Protein AF-A0A948EFW7-F1 (afdb_monomer_lite)

Sequence (122 aa):
MKIKQTFKNIYYSLISAGLLLPSLASAEVVAGGGIKNPIGVDSIQELIDAILQIVIAIGTPVAVLFLIYAGFKFVTAQGNPAKVGEAREYFMWTLVGIVILLGASLLSSVVSGTIDQLGSGI

Structure (mmCIF, N/CA/C/O backbone):
data_AF-A0A948EFW7-F1
#
_entry.id   AF-A0A948EFW7-F1
#
loop_
_atom_site.group_PDB
_atom_site.id
_atom_site.type_symbol
_atom_site.label_atom_id
_atom_site.label_alt_id
_atom_site.label_comp_id
_atom_site.label_asym_id
_atom_site.label_entity_id
_atom_site.label_seq_id
_atom_site.pdbx_PDB_ins_code
_atom_site.Cartn_x
_atom_site.Cartn_y
_atom_site.Cartn_z
_atom_site.occupancy
_atom_site.B_iso_or_equiv
_atom_site.auth_seq_id
_atom_site.auth_comp_id
_atom_site.auth_asym_id
_atom_site.auth_atom_id
_atom_site.pdbx_PDB_model_num
ATOM 1 N N . MET A 1 1 ? -32.938 -19.938 -3.303 1.00 52.94 1 MET A N 1
ATOM 2 C CA . MET A 1 1 ? -31.681 -20.729 -3.287 1.00 52.94 1 MET A CA 1
ATOM 3 C C . MET A 1 1 ? -30.788 -20.542 -4.535 1.00 52.94 1 MET A C 1
ATOM 5 O O . MET A 1 1 ? -29.790 -21.236 -4.644 1.00 52.94 1 MET A O 1
ATOM 9 N N . LYS A 1 2 ? -31.063 -19.599 -5.461 1.00 46.03 2 LYS A N 1
ATOM 10 C CA . LYS A 1 2 ? -30.266 -19.433 -6.703 1.00 46.03 2 LYS A CA 1
ATOM 11 C C . LYS A 1 2 ? -29.085 -18.449 -6.615 1.00 46.03 2 LYS A C 1
ATOM 13 O O . LYS A 1 2 ? -28.169 -18.549 -7.419 1.00 46.03 2 LYS A O 1
ATOM 18 N N . ILE A 1 3 ? -29.056 -17.579 -5.599 1.00 58.88 3 ILE A N 1
ATOM 19 C CA . ILE A 1 3 ? -27.996 -16.567 -5.413 1.00 58.88 3 ILE A CA 1
ATOM 20 C C . ILE A 1 3 ? -26.614 -17.191 -5.149 1.00 58.88 3 ILE A C 1
ATOM 22 O O . ILE A 1 3 ? -25.611 -16.698 -5.643 1.00 58.88 3 ILE A O 1
ATOM 26 N N . LYS A 1 4 ? -26.523 -18.309 -4.415 1.00 49.16 4 LYS A N 1
ATOM 27 C CA . LYS A 1 4 ? -25.216 -18.935 -4.132 1.00 49.16 4 LYS A CA 1
ATOM 28 C C . LYS A 1 4 ? -24.598 -19.601 -5.372 1.00 49.16 4 LYS A C 1
ATOM 30 O O . LYS A 1 4 ? -23.380 -19.705 -5.466 1.00 49.16 4 LYS A O 1
ATOM 35 N N . GLN A 1 5 ? -25.427 -20.008 -6.335 1.00 56.25 5 GLN A N 1
ATOM 36 C CA . GLN A 1 5 ? -24.980 -20.668 -7.563 1.00 56.25 5 GLN A CA 1
ATOM 37 C C . GLN A 1 5 ? -24.358 -19.670 -8.548 1.00 56.25 5 GLN A C 1
ATOM 39 O O . GLN A 1 5 ? -23.345 -19.967 -9.175 1.00 56.25 5 GLN A O 1
ATOM 44 N N . THR A 1 6 ? -24.928 -18.467 -8.649 1.00 53.88 6 THR A N 1
ATOM 45 C CA . THR A 1 6 ? -24.418 -17.409 -9.531 1.00 53.88 6 THR A CA 1
ATOM 46 C C . THR A 1 6 ? -23.044 -16.914 -9.085 1.00 53.88 6 THR A C 1
ATOM 48 O O . THR A 1 6 ? -22.164 -16.760 -9.924 1.00 53.88 6 THR A O 1
ATOM 51 N N . PHE A 1 7 ? -22.801 -16.778 -7.776 1.00 57.81 7 PHE A N 1
ATOM 52 C CA . PHE A 1 7 ? -21.473 -16.427 -7.251 1.00 57.81 7 PHE A CA 1
ATOM 53 C C . PHE A 1 7 ? -20.413 -17.501 -7.527 1.00 57.81 7 PHE A C 1
ATOM 55 O O . PHE A 1 7 ? -19.286 -17.177 -7.892 1.00 57.81 7 PHE A O 1
ATOM 62 N N . LYS A 1 8 ? -20.780 -18.782 -7.410 1.00 53.41 8 LYS A N 1
ATOM 63 C CA . LYS A 1 8 ? -19.883 -19.904 -7.714 1.00 53.41 8 LYS A CA 1
ATOM 64 C C . LYS A 1 8 ? -19.480 -19.920 -9.197 1.00 53.41 8 LYS A C 1
ATOM 66 O O . LYS A 1 8 ? -18.308 -20.107 -9.501 1.00 53.41 8 LYS A O 1
ATOM 71 N N . ASN A 1 9 ? -20.414 -19.647 -10.110 1.00 54.88 9 ASN A N 1
ATOM 72 C CA . ASN A 1 9 ? -20.126 -19.576 -11.549 1.00 54.88 9 ASN A CA 1
ATOM 73 C C . ASN A 1 9 ? -19.279 -18.350 -11.933 1.00 54.88 9 ASN A C 1
ATOM 75 O O . ASN A 1 9 ? -18.423 -18.460 -12.805 1.00 54.88 9 ASN A O 1
ATOM 79 N N . ILE A 1 10 ? -19.465 -17.212 -11.255 1.00 64.88 10 ILE A N 1
ATOM 80 C CA . ILE A 1 10 ? -18.623 -16.015 -11.427 1.00 64.88 10 ILE A CA 1
ATOM 81 C C . ILE A 1 10 ? -17.185 -16.292 -10.972 1.00 64.88 10 ILE A C 1
ATOM 83 O O . ILE A 1 10 ? -16.237 -15.938 -11.669 1.00 64.88 10 ILE A O 1
ATOM 87 N N . TYR A 1 11 ? -17.016 -16.990 -9.847 1.00 58.19 11 TYR A N 1
ATOM 88 C CA . TYR A 1 11 ? -15.699 -17.382 -9.348 1.00 58.19 11 TYR A CA 1
ATOM 89 C C . TYR A 1 11 ? -14.968 -18.334 -10.312 1.00 58.19 11 TYR A C 1
ATOM 91 O O . TYR A 1 11 ? -13.802 -18.108 -10.625 1.00 58.19 11 TYR A O 1
ATOM 99 N N . TYR A 1 12 ? -15.652 -19.345 -10.865 1.00 61.34 12 TYR A N 1
ATOM 100 C CA . TYR A 1 12 ? -15.039 -20.233 -11.863 1.00 61.34 12 TYR A CA 1
ATOM 101 C C . TYR A 1 12 ? -14.751 -19.544 -13.203 1.00 61.34 12 TYR A C 1
ATOM 103 O O . TYR A 1 12 ? -13.745 -19.870 -13.823 1.00 61.34 12 TYR A O 1
ATOM 111 N N . SER A 1 13 ? -15.564 -18.562 -13.616 1.00 59.69 13 SER A N 1
ATOM 112 C CA . SER A 1 13 ? -15.298 -17.742 -14.809 1.00 59.69 13 SER A CA 1
ATOM 113 C C . SER A 1 13 ? -14.053 -16.864 -14.652 1.00 59.69 13 SER A C 1
ATOM 115 O O . SER A 1 13 ? -13.314 -16.676 -15.616 1.00 59.69 13 SER A O 1
ATOM 117 N N . LEU A 1 14 ? -13.811 -16.325 -13.453 1.00 59.31 14 LEU A N 1
ATOM 118 C CA . LEU A 1 14 ? -12.605 -15.550 -13.147 1.00 59.31 14 LEU A CA 1
ATOM 119 C C . LEU A 1 14 ? -11.353 -16.441 -13.130 1.00 59.31 14 LEU A C 1
ATOM 121 O O . LEU A 1 14 ? -10.312 -16.047 -13.650 1.00 59.31 14 LEU A O 1
ATOM 125 N N . ILE A 1 15 ? -11.468 -17.667 -12.610 1.00 63.50 15 ILE A N 1
ATOM 126 C CA . ILE A 1 15 ? -10.371 -18.648 -12.615 1.00 63.50 15 ILE A CA 1
ATOM 127 C C . ILE A 1 15 ? -10.052 -19.133 -14.036 1.00 63.50 15 ILE A C 1
ATOM 129 O O . ILE A 1 15 ? -8.881 -19.209 -14.399 1.00 63.50 15 ILE A O 1
ATOM 133 N N . SER A 1 16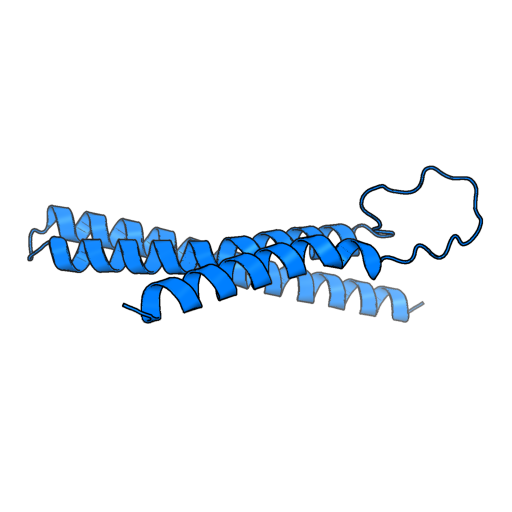 ? -11.059 -19.431 -14.866 1.00 56.25 16 SER A N 1
ATOM 134 C CA . SER A 1 16 ? -10.828 -19.872 -16.249 1.00 56.25 16 SER A CA 1
ATOM 135 C C . SER A 1 16 ? -10.281 -18.757 -17.139 1.00 56.25 16 SER A C 1
ATOM 137 O O . SER A 1 16 ? -9.452 -19.030 -18.001 1.00 56.25 16 SER A O 1
ATOM 139 N N . ALA A 1 17 ? -10.693 -17.503 -16.914 1.00 58.56 17 ALA A N 1
ATOM 140 C CA . ALA A 1 17 ? -10.096 -16.348 -17.581 1.00 58.56 17 ALA A CA 1
ATOM 141 C C . ALA A 1 17 ? -8.610 -16.201 -17.212 1.00 58.56 17 ALA A C 1
ATOM 143 O O . ALA A 1 17 ? -7.787 -15.999 -18.099 1.00 58.56 17 ALA A O 1
ATOM 144 N N . GLY A 1 18 ? -8.253 -16.413 -15.938 1.00 60.44 18 GLY A N 1
ATOM 145 C CA . GLY A 1 18 ? -6.858 -16.432 -15.482 1.00 60.44 18 GLY A CA 1
ATOM 146 C C . GLY A 1 18 ? -6.005 -17.539 -16.119 1.00 60.44 18 GLY A C 1
ATOM 147 O O . GLY A 1 18 ? -4.820 -17.335 -16.362 1.00 60.44 18 GLY A O 1
ATOM 148 N N . LEU A 1 19 ? -6.609 -18.685 -16.450 1.00 58.50 19 LEU A N 1
ATOM 149 C CA . LEU A 1 19 ? -5.938 -19.829 -17.087 1.00 58.50 19 LEU A CA 1
ATOM 150 C C . LEU A 1 19 ? -5.860 -19.732 -18.623 1.00 58.50 19 LEU A C 1
ATOM 152 O O . LEU A 1 19 ? -5.091 -20.472 -19.231 1.00 58.50 19 LEU A O 1
ATOM 156 N N . LEU A 1 20 ? -6.624 -18.826 -19.247 1.00 49.72 20 LEU A N 1
ATOM 157 C CA . LEU A 1 20 ? -6.628 -18.580 -20.698 1.00 49.72 20 LEU A CA 1
ATOM 158 C C . LEU A 1 20 ? -5.701 -17.432 -21.138 1.00 49.72 20 LEU A C 1
ATOM 160 O O . LEU A 1 20 ? -5.345 -17.369 -22.316 1.00 49.72 20 LEU A O 1
ATOM 164 N N . LEU A 1 21 ? -5.238 -16.586 -20.208 1.00 55.38 21 LEU A N 1
ATOM 165 C CA . LEU A 1 21 ? -4.222 -15.548 -20.452 1.00 55.38 21 LEU A CA 1
ATOM 166 C C . LEU A 1 21 ? -2.936 -16.045 -21.154 1.00 55.38 21 LEU A C 1
ATOM 168 O O . LEU A 1 21 ? -2.417 -15.297 -21.983 1.00 55.38 21 LEU A O 1
ATOM 172 N N . PRO A 1 22 ? -2.438 -17.285 -20.942 1.00 57.22 22 PRO A N 1
ATOM 173 C CA . PRO A 1 22 ? -1.243 -17.761 -21.639 1.00 57.22 22 PRO A CA 1
ATOM 174 C C . PRO A 1 22 ? -1.433 -17.926 -23.154 1.00 57.22 22 PRO A C 1
ATOM 176 O O . PRO A 1 22 ? -0.448 -17.962 -23.879 1.00 57.22 2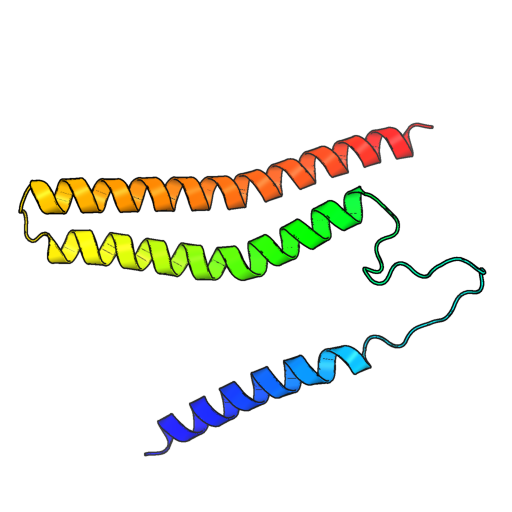2 PRO A O 1
ATOM 179 N N . SER A 1 23 ? -2.672 -18.029 -23.654 1.00 51.28 23 SER A N 1
ATOM 180 C CA . SER A 1 23 ? -2.930 -18.249 -25.089 1.00 51.28 23 SER A CA 1
ATOM 181 C C . SER A 1 23 ? -2.836 -16.980 -25.947 1.00 51.28 23 SER A C 1
ATOM 183 O O . SER A 1 23 ? -2.670 -17.075 -27.160 1.00 51.28 23 SER A O 1
ATOM 185 N N . LEU A 1 24 ? -2.874 -15.795 -25.324 1.00 47.84 24 LEU A N 1
ATOM 186 C CA . LEU A 1 24 ? -2.594 -14.510 -25.982 1.00 47.84 24 LEU A CA 1
ATOM 187 C C . LEU A 1 24 ? -1.095 -14.180 -26.010 1.00 47.84 24 LEU A C 1
ATOM 189 O O . LEU A 1 24 ? -0.675 -13.324 -26.784 1.00 47.84 24 LEU A O 1
ATOM 193 N N . ALA A 1 25 ? -0.274 -14.906 -25.247 1.00 48.91 25 ALA A N 1
ATOM 194 C CA . ALA A 1 25 ? 1.178 -14.897 -25.377 1.00 48.91 25 ALA A CA 1
ATOM 195 C C . ALA A 1 25 ? 1.606 -15.809 -26.542 1.00 48.91 25 ALA A C 1
ATOM 197 O O . ALA A 1 25 ? 2.339 -16.782 -26.367 1.00 48.91 25 ALA A O 1
ATOM 198 N N . SER A 1 26 ? 1.117 -15.516 -27.751 1.00 44.75 26 SER A N 1
ATOM 199 C CA . SER A 1 26 ? 1.742 -16.040 -28.966 1.00 44.75 26 SER A CA 1
ATOM 200 C C . SER A 1 26 ? 3.159 -15.473 -29.015 1.00 44.75 26 SER A C 1
ATOM 202 O O . SER A 1 26 ? 3.354 -14.278 -29.212 1.00 44.75 26 SER A O 1
ATOM 204 N N . ALA A 1 27 ? 4.140 -16.329 -28.742 1.00 46.97 27 ALA A N 1
ATOM 205 C CA . ALA A 1 27 ? 5.550 -16.000 -28.816 1.00 46.97 27 ALA A CA 1
ATOM 206 C C . ALA A 1 27 ? 5.948 -15.811 -30.285 1.00 46.97 27 ALA A C 1
ATOM 208 O O . ALA A 1 27 ? 6.110 -16.789 -31.015 1.00 46.97 27 ALA A O 1
ATOM 209 N N . GLU A 1 28 ? 6.126 -14.565 -30.716 1.00 47.22 28 GLU A N 1
ATOM 210 C CA . GLU A 1 28 ? 6.884 -14.282 -31.929 1.00 47.22 28 GLU A CA 1
ATOM 211 C C . GLU A 1 28 ? 8.376 -14.401 -31.593 1.00 47.22 28 GLU A C 1
ATOM 213 O O . GLU A 1 28 ? 8.935 -13.642 -30.802 1.00 47.22 28 GLU A O 1
ATOM 218 N N . VAL A 1 29 ? 9.006 -15.445 -32.133 1.00 47.22 29 VAL A N 1
ATOM 219 C CA . VAL A 1 29 ? 10.443 -15.696 -32.019 1.00 47.22 29 VAL A CA 1
ATOM 220 C C . VAL A 1 29 ? 11.151 -14.817 -33.046 1.00 47.22 29 VAL A C 1
ATOM 222 O O . VAL A 1 29 ? 11.204 -15.169 -34.223 1.00 47.22 29 VAL A O 1
ATOM 225 N N . VAL A 1 30 ? 11.724 -13.695 -32.605 1.00 45.34 30 VAL A N 1
ATOM 226 C CA . VAL A 1 30 ? 12.732 -12.962 -33.382 1.00 45.34 30 VAL A CA 1
ATOM 227 C C . VAL A 1 30 ? 14.116 -13.472 -32.988 1.00 45.34 30 VAL A C 1
ATOM 229 O O . VAL A 1 30 ? 14.467 -13.590 -31.816 1.00 45.34 30 VAL A O 1
ATOM 232 N N . ALA A 1 31 ? 14.862 -13.869 -34.012 1.00 51.53 31 ALA A N 1
ATOM 233 C CA . ALA A 1 31 ? 16.119 -14.590 -33.939 1.00 51.53 31 ALA A CA 1
ATOM 234 C C . ALA A 1 31 ? 17.243 -13.804 -33.241 1.00 51.53 31 ALA A C 1
ATOM 236 O O . ALA A 1 31 ? 17.541 -12.669 -33.600 1.00 51.53 31 ALA A O 1
ATOM 237 N N . GLY A 1 32 ? 17.942 -14.471 -32.320 1.00 43.25 32 GLY A N 1
ATOM 238 C CA . GLY A 1 32 ? 19.207 -14.008 -31.752 1.00 43.25 32 GLY A CA 1
ATOM 239 C C . GLY A 1 32 ? 19.646 -14.911 -30.604 1.00 43.25 32 GLY A C 1
ATOM 240 O O . GLY A 1 32 ? 19.024 -14.915 -29.549 1.00 43.25 32 GLY A O 1
ATOM 241 N N . GLY A 1 33 ? 20.677 -15.731 -30.820 1.00 50.41 33 GLY A N 1
ATOM 242 C CA . GLY A 1 33 ? 21.154 -16.747 -29.876 1.00 50.41 33 GLY A CA 1
ATOM 243 C C . GLY A 1 33 ? 21.746 -16.168 -28.587 1.00 50.41 33 GLY A C 1
ATOM 244 O O . GLY A 1 33 ? 22.959 -16.041 -28.462 1.00 50.41 33 GLY A O 1
ATOM 245 N N . GLY A 1 34 ? 20.884 -15.880 -27.618 1.00 61.69 34 GLY A N 1
ATOM 246 C CA . GLY A 1 34 ? 21.219 -15.562 -26.234 1.00 61.69 34 GLY A CA 1
ATOM 247 C C . 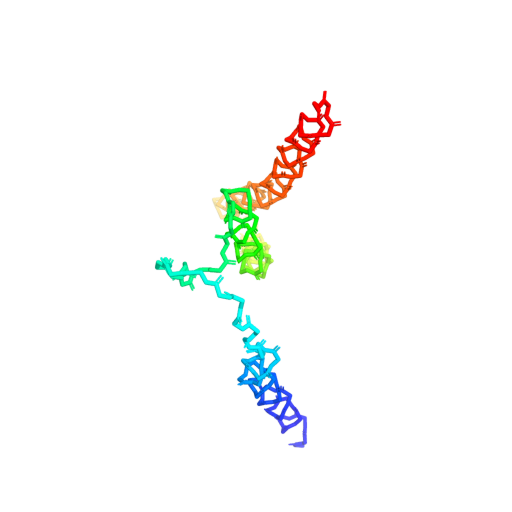GLY A 1 34 ? 20.190 -16.190 -25.295 1.00 61.69 34 GLY A C 1
ATOM 248 O O . GLY A 1 34 ? 19.097 -16.567 -25.719 1.00 61.69 34 GLY A O 1
ATOM 249 N N . ILE A 1 35 ? 20.538 -16.354 -24.019 1.00 66.06 35 ILE A N 1
ATOM 250 C CA . ILE A 1 35 ? 19.596 -16.849 -23.007 1.00 66.06 35 ILE A CA 1
ATOM 251 C C . ILE A 1 35 ? 18.397 -15.890 -22.970 1.00 66.06 35 ILE A C 1
ATOM 253 O O . ILE A 1 35 ? 18.535 -14.750 -22.535 1.00 66.06 35 ILE A O 1
ATOM 257 N N . LYS A 1 36 ? 17.225 -16.349 -23.434 1.00 62.91 36 LYS A N 1
ATOM 258 C CA . LYS A 1 36 ? 15.957 -15.620 -23.307 1.00 62.91 36 LYS A CA 1
ATOM 259 C C . LYS A 1 36 ? 15.707 -15.358 -21.826 1.00 62.91 36 LYS A C 1
ATOM 261 O O . LYS A 1 36 ? 15.551 -16.318 -21.069 1.00 62.91 36 LYS A O 1
ATOM 266 N N . ASN A 1 37 ? 15.642 -14.089 -21.429 1.00 62.66 37 ASN A N 1
ATOM 267 C CA . ASN A 1 37 ? 15.262 -13.711 -20.075 1.00 62.66 37 ASN A CA 1
ATOM 268 C C . ASN A 1 37 ? 13.872 -14.312 -19.765 1.00 62.66 37 ASN A C 1
ATOM 270 O O . ASN A 1 37 ? 12.901 -13.941 -20.427 1.00 62.66 37 ASN A O 1
ATOM 274 N N . PRO A 1 38 ? 13.734 -15.241 -18.797 1.00 67.75 38 PRO A N 1
ATOM 275 C CA . PRO A 1 38 ? 12.445 -15.854 -18.466 1.00 67.75 38 PRO A CA 1
ATOM 276 C C . PRO A 1 38 ? 11.447 -14.856 -17.855 1.00 67.75 38 PRO A C 1
ATOM 278 O O . PRO A 1 38 ? 10.273 -15.188 -17.720 1.00 67.75 38 PRO A O 1
ATOM 281 N N . ILE A 1 39 ? 11.910 -13.649 -17.507 1.00 65.06 39 ILE A N 1
ATOM 282 C CA . ILE A 1 39 ? 11.098 -12.527 -17.020 1.00 65.06 39 ILE A CA 1
ATOM 283 C C . ILE A 1 39 ? 10.608 -11.640 -18.184 1.00 65.06 39 ILE A C 1
ATOM 285 O O . ILE A 1 39 ? 9.644 -10.904 -18.013 1.00 65.06 39 ILE A O 1
ATOM 289 N N . GLY A 1 40 ? 11.209 -11.751 -19.379 1.00 64.44 40 GLY A N 1
ATOM 290 C CA . GLY A 1 40 ? 10.768 -11.033 -20.584 1.00 64.44 40 GLY A CA 1
ATOM 291 C C . GLY A 1 40 ? 10.905 -9.510 -20.512 1.00 64.44 40 GLY A C 1
ATOM 292 O O . GLY A 1 40 ? 10.151 -8.820 -21.183 1.00 64.44 40 GLY A O 1
ATOM 293 N N . VAL A 1 41 ? 11.817 -9.007 -19.675 1.00 69.25 41 VAL A N 1
ATOM 294 C CA . VAL A 1 41 ? 12.136 -7.576 -19.551 1.00 69.25 41 VAL A CA 1
ATOM 295 C C . VAL A 1 41 ? 13.510 -7.305 -20.150 1.00 69.25 41 VAL A C 1
ATOM 297 O O . VAL A 1 41 ? 14.468 -8.026 -19.843 1.00 69.25 41 VAL A O 1
ATOM 300 N N . ASP A 1 42 ? 13.599 -6.278 -20.988 1.00 69.50 42 ASP A N 1
ATOM 301 C CA . ASP A 1 42 ? 14.805 -5.960 -21.760 1.00 69.50 42 ASP A CA 1
ATOM 302 C C . ASP A 1 42 ? 15.606 -4.809 -21.124 1.00 69.50 42 ASP A C 1
ATOM 304 O O . ASP A 1 42 ? 16.762 -4.570 -21.481 1.00 69.50 42 ASP A O 1
ATOM 308 N N . SER A 1 43 ? 15.036 -4.139 -20.112 1.00 74.50 43 SER A N 1
ATOM 309 C CA . SER A 1 43 ? 15.689 -3.070 -19.351 1.00 74.50 43 SER A CA 1
ATOM 310 C C . SER A 1 43 ? 15.458 -3.162 -17.835 1.00 74.50 43 SER A C 1
ATOM 312 O O . SER A 1 43 ? 14.488 -3.742 -17.345 1.00 74.50 43 SER A O 1
ATOM 314 N N . ILE A 1 44 ? 16.360 -2.544 -17.061 1.00 75.56 44 ILE A N 1
ATOM 315 C CA . ILE A 1 44 ? 16.222 -2.420 -15.596 1.00 75.56 44 ILE A CA 1
ATOM 316 C C . ILE A 1 44 ? 14.955 -1.628 -15.232 1.00 75.56 44 ILE A C 1
ATOM 318 O O . ILE A 1 44 ? 14.330 -1.900 -14.211 1.00 75.56 44 ILE A O 1
ATOM 322 N N . GLN A 1 45 ? 14.561 -0.675 -16.076 1.00 73.44 45 GLN A N 1
ATOM 323 C CA . GLN A 1 45 ? 13.376 0.155 -15.879 1.00 73.44 45 GLN A CA 1
ATOM 324 C C . GLN A 1 45 ? 12.091 -0.674 -15.996 1.00 73.44 45 GLN A C 1
ATOM 326 O O . GLN A 1 45 ? 11.274 -0.662 -15.079 1.00 73.44 45 GLN A O 1
ATOM 331 N N . GLU A 1 46 ? 11.978 -1.503 -17.037 1.00 76.94 46 GLU A N 1
ATOM 332 C CA . GLU A 1 46 ? 10.859 -2.443 -17.195 1.00 76.94 46 GLU A CA 1
ATOM 333 C C . GLU A 1 46 ? 10.788 -3.466 -16.059 1.00 76.94 46 GLU A C 1
ATOM 335 O O . GLU A 1 46 ? 9.699 -3.830 -15.618 1.00 76.94 46 GLU A O 1
ATOM 340 N N . LEU A 1 47 ? 11.937 -3.907 -15.536 1.00 81.00 47 LEU A N 1
ATOM 341 C CA . LEU A 1 47 ? 11.969 -4.791 -14.371 1.00 81.00 47 LEU A CA 1
ATOM 342 C C . LEU A 1 47 ? 11.395 -4.105 -13.121 1.00 81.00 47 LEU A C 1
ATOM 344 O O . LEU A 1 47 ? 10.622 -4.722 -12.385 1.00 81.00 47 LEU A O 1
ATOM 348 N N . ILE A 1 48 ? 11.763 -2.845 -12.873 1.00 81.06 48 ILE A N 1
ATOM 349 C CA . ILE A 1 48 ? 11.248 -2.066 -11.739 1.00 81.06 48 ILE A CA 1
ATOM 350 C C . ILE A 1 48 ? 9.737 -1.860 -11.888 1.00 81.06 48 ILE A C 1
ATOM 352 O O . ILE A 1 48 ? 8.995 -2.111 -10.936 1.00 81.06 48 ILE A O 1
ATOM 356 N N . ASP A 1 49 ? 9.273 -1.483 -13.077 1.00 82.00 49 ASP A N 1
ATOM 357 C CA . ASP A 1 49 ? 7.853 -1.244 -13.339 1.00 82.00 49 ASP A CA 1
ATOM 358 C C . ASP A 1 49 ? 7.024 -2.534 -13.235 1.00 82.00 49 ASP A C 1
ATOM 360 O O . ASP A 1 49 ? 5.953 -2.532 -12.622 1.00 82.00 49 ASP A O 1
ATOM 364 N N . ALA A 1 50 ? 7.544 -3.667 -13.718 1.00 83.38 50 ALA A N 1
ATOM 365 C CA . ALA A 1 50 ? 6.897 -4.971 -13.577 1.00 83.38 50 ALA A CA 1
ATOM 366 C C . ALA A 1 50 ? 6.763 -5.398 -12.103 1.00 83.38 50 ALA A C 1
ATOM 368 O O . ALA A 1 50 ? 5.703 -5.869 -11.679 1.00 83.38 50 ALA A O 1
ATOM 369 N N . ILE A 1 51 ? 7.809 -5.198 -11.291 1.00 84.06 51 ILE A N 1
ATOM 370 C CA . ILE A 1 51 ? 7.759 -5.483 -9.849 1.00 84.06 51 ILE A CA 1
ATOM 371 C C . ILE A 1 51 ? 6.729 -4.579 -9.167 1.00 84.06 51 ILE A C 1
ATOM 373 O O . ILE A 1 51 ? 5.912 -5.063 -8.380 1.00 84.06 51 ILE A O 1
ATOM 377 N N . LEU A 1 52 ? 6.726 -3.282 -9.481 1.00 85.75 52 LEU A N 1
ATOM 378 C CA . LEU A 1 52 ? 5.763 -2.337 -8.922 1.00 85.75 52 LEU A CA 1
ATOM 379 C C . LEU A 1 52 ? 4.328 -2.699 -9.294 1.00 85.75 52 LEU A C 1
ATOM 381 O O . LEU A 1 52 ? 3.456 -2.667 -8.429 1.00 85.75 52 LEU A O 1
ATOM 385 N N . GLN A 1 53 ? 4.078 -3.113 -10.534 1.00 85.19 53 GLN A N 1
ATOM 386 C CA . GLN A 1 53 ? 2.749 -3.524 -10.974 1.00 85.19 53 GLN A CA 1
ATOM 387 C C . GLN A 1 53 ? 2.230 -4.726 -10.172 1.00 85.19 53 GLN A C 1
ATOM 389 O O . GLN A 1 53 ? 1.070 -4.730 -9.755 1.00 85.19 53 GLN A O 1
ATOM 394 N N . ILE A 1 54 ? 3.088 -5.711 -9.883 1.00 86.56 54 ILE A N 1
ATOM 395 C CA . ILE A 1 54 ? 2.746 -6.861 -9.031 1.00 86.56 54 ILE A CA 1
ATOM 396 C C . ILE A 1 54 ? 2.469 -6.405 -7.592 1.00 86.56 54 ILE A C 1
ATOM 398 O O . ILE A 1 54 ? 1.468 -6.805 -6.988 1.00 86.56 54 ILE A O 1
ATOM 402 N N . VAL A 1 55 ? 3.332 -5.544 -7.043 1.00 86.69 55 VAL A N 1
ATOM 403 C CA . VAL A 1 55 ? 3.192 -5.018 -5.678 1.00 86.69 55 VAL A CA 1
ATOM 404 C C . VAL A 1 55 ? 1.914 -4.201 -5.530 1.00 86.69 55 VAL A C 1
ATOM 406 O O . VAL A 1 55 ? 1.238 -4.339 -4.519 1.00 86.69 55 VAL A O 1
ATOM 409 N N . ILE A 1 56 ? 1.535 -3.395 -6.520 1.00 87.88 56 ILE A N 1
ATOM 410 C CA . ILE A 1 56 ? 0.295 -2.612 -6.497 1.00 87.88 56 ILE A CA 1
ATOM 411 C C . ILE A 1 56 ? -0.916 -3.537 -6.648 1.00 87.88 56 ILE A C 1
ATOM 413 O O . ILE A 1 56 ? -1.857 -3.437 -5.862 1.00 87.88 56 ILE A O 1
ATOM 417 N N . ALA A 1 57 ? -0.881 -4.487 -7.587 1.00 87.69 57 ALA A N 1
ATOM 418 C CA . ALA A 1 57 ? -1.986 -5.417 -7.824 1.00 87.69 57 ALA A CA 1
ATOM 419 C C . ALA A 1 57 ? -2.371 -6.217 -6.567 1.00 87.69 57 ALA A C 1
ATOM 421 O O . ALA A 1 57 ? -3.555 -6.438 -6.308 1.00 87.69 57 ALA A O 1
ATOM 422 N N . ILE A 1 58 ? -1.383 -6.619 -5.762 1.00 88.75 58 ILE A N 1
ATOM 423 C CA . ILE A 1 58 ? -1.604 -7.341 -4.500 1.00 88.75 58 ILE A CA 1
ATOM 424 C C . ILE A 1 58 ? -1.749 -6.366 -3.320 1.00 88.75 58 ILE A C 1
ATOM 426 O O . ILE A 1 58 ? -2.557 -6.580 -2.417 1.00 88.75 58 ILE A O 1
ATOM 430 N N . GLY A 1 59 ? -0.996 -5.271 -3.321 1.00 88.75 59 GLY A N 1
ATOM 431 C CA . GLY A 1 59 ? -0.938 -4.293 -2.239 1.00 88.75 59 GLY A CA 1
ATOM 432 C C . GLY A 1 59 ? -2.223 -3.490 -2.082 1.00 88.75 59 GLY A C 1
ATOM 433 O O . GLY A 1 59 ? -2.643 -3.250 -0.953 1.00 88.75 59 GLY A O 1
ATOM 434 N N . THR A 1 60 ? -2.902 -3.129 -3.175 1.00 90.81 60 THR A N 1
ATOM 435 C CA . THR A 1 60 ? -4.174 -2.391 -3.129 1.00 90.81 60 THR A CA 1
ATOM 436 C C . THR A 1 60 ? -5.274 -3.138 -2.360 1.00 90.81 60 THR A C 1
ATOM 438 O O . THR A 1 60 ? -5.807 -2.562 -1.408 1.00 90.81 60 THR A O 1
ATOM 441 N N . PRO A 1 61 ? -5.633 -4.399 -2.682 1.00 93.69 61 PRO A N 1
ATOM 442 C CA . PRO A 1 61 ? -6.655 -5.113 -1.916 1.00 93.69 61 PRO A CA 1
ATOM 443 C C . PRO A 1 61 ? -6.223 -5.361 -0.465 1.00 93.69 61 PRO A C 1
ATOM 445 O O . PRO A 1 61 ? -7.047 -5.259 0.444 1.00 93.69 61 PRO A O 1
ATOM 448 N N . VAL A 1 62 ? -4.935 -5.619 -0.223 1.00 93.81 62 VAL A N 1
ATOM 449 C CA . VAL A 1 62 ? -4.393 -5.800 1.130 1.00 93.81 62 VAL A CA 1
ATOM 450 C C . VAL A 1 62 ? -4.529 -4.521 1.962 1.00 93.81 62 VAL A C 1
ATOM 452 O O . VAL A 1 62 ? -5.006 -4.575 3.094 1.00 93.81 62 VAL A O 1
ATOM 455 N N . ALA A 1 63 ? -4.197 -3.360 1.399 1.00 91.88 63 ALA A N 1
ATOM 456 C CA . ALA A 1 63 ? -4.327 -2.072 2.074 1.00 91.88 63 ALA A CA 1
ATOM 457 C C . ALA A 1 63 ? -5.779 -1.773 2.481 1.00 91.88 63 ALA A C 1
ATOM 459 O O . ALA A 1 63 ? -6.030 -1.325 3.601 1.00 91.88 63 ALA A O 1
ATOM 460 N N . VAL A 1 64 ? -6.748 -2.083 1.611 1.00 94.19 64 VAL A N 1
ATOM 461 C CA . VAL A 1 64 ? -8.179 -1.931 1.921 1.00 94.19 64 VAL A CA 1
ATOM 462 C C . VAL A 1 64 ? -8.597 -2.847 3.075 1.00 94.19 64 VAL A C 1
ATOM 464 O O . VAL A 1 64 ? -9.309 -2.407 3.979 1.00 94.19 64 VAL A O 1
ATOM 467 N N . LEU A 1 65 ? -8.128 -4.098 3.099 1.00 95.31 65 LEU A N 1
ATOM 468 C CA . LEU A 1 65 ? -8.412 -5.026 4.199 1.00 95.31 65 LEU A CA 1
ATOM 469 C C . LEU A 1 65 ? -7.853 -4.524 5.535 1.00 95.31 65 LEU A C 1
ATOM 471 O O . LEU A 1 65 ? -8.560 -4.557 6.545 1.00 95.31 65 LEU A O 1
ATOM 475 N N . PHE A 1 66 ? -6.620 -4.014 5.546 1.00 92.88 66 PHE A N 1
ATOM 476 C CA . PHE A 1 66 ? -6.019 -3.435 6.749 1.00 92.88 66 PHE A CA 1
ATOM 477 C C . PHE A 1 66 ? -6.745 -2.170 7.218 1.00 92.88 66 PHE A C 1
ATOM 479 O O . PHE A 1 66 ? -6.941 -1.990 8.420 1.00 92.88 66 PHE A O 1
ATOM 486 N N . LEU A 1 67 ? -7.234 -1.343 6.290 1.00 94.56 67 LEU A N 1
ATOM 487 C CA . LEU A 1 67 ? -8.021 -0.153 6.620 1.00 94.56 67 LEU A CA 1
ATOM 488 C C . LEU A 1 67 ? -9.340 -0.524 7.304 1.00 94.56 67 LEU A C 1
ATOM 490 O O . LEU A 1 67 ? -9.700 0.057 8.330 1.00 94.56 67 LEU A O 1
ATOM 494 N N . ILE A 1 68 ? -10.029 -1.537 6.777 1.00 95.06 68 ILE A N 1
ATOM 495 C CA . ILE A 1 68 ? -11.249 -2.081 7.378 1.00 95.06 68 ILE A CA 1
ATOM 496 C C . ILE A 1 68 ? -10.948 -2.661 8.767 1.00 95.06 68 ILE A C 1
ATOM 498 O O . ILE A 1 68 ? -11.679 -2.385 9.719 1.00 95.06 68 ILE A O 1
ATOM 502 N N . TYR A 1 69 ? -9.859 -3.420 8.914 1.00 93.19 69 TYR A N 1
ATOM 503 C CA . TYR A 1 69 ? -9.446 -4.001 10.194 1.00 93.19 69 TYR A CA 1
ATOM 504 C C . TYR A 1 69 ? -9.160 -2.931 11.259 1.00 93.19 69 TYR A C 1
ATOM 506 O O . TYR A 1 69 ? -9.656 -3.024 12.385 1.00 93.19 69 TYR A O 1
ATOM 514 N N . ALA A 1 70 ? -8.428 -1.874 10.898 1.00 93.56 70 ALA A N 1
ATOM 515 C CA . ALA A 1 70 ? -8.188 -0.738 11.782 1.00 93.56 70 ALA A CA 1
ATOM 516 C C . ALA A 1 70 ? -9.507 -0.050 12.185 1.00 93.56 70 ALA A C 1
ATOM 518 O O . ALA A 1 70 ? -9.717 0.246 13.363 1.00 93.56 70 ALA A O 1
ATOM 519 N N . GLY A 1 71 ? -10.437 0.123 11.238 1.00 92.50 71 GLY A N 1
ATOM 520 C CA . GLY A 1 71 ? -11.780 0.648 11.499 1.00 92.50 71 GLY A CA 1
ATOM 521 C C . GLY A 1 71 ? -12.586 -0.207 12.484 1.00 92.50 71 GLY A C 1
ATOM 522 O O . GLY A 1 71 ? -13.147 0.317 13.448 1.00 92.50 71 GLY A O 1
ATOM 523 N N . PHE A 1 72 ? -12.587 -1.532 12.316 1.00 93.88 72 PHE A N 1
ATOM 524 C CA . PHE A 1 72 ? -13.236 -2.449 13.261 1.00 93.88 72 PHE A CA 1
ATOM 525 C C . PHE A 1 72 ? -12.647 -2.356 14.669 1.00 93.88 72 PHE A C 1
ATOM 527 O O . PHE A 1 72 ? -13.384 -2.452 15.656 1.00 93.88 72 PHE A O 1
ATOM 534 N N . LYS A 1 73 ? -11.336 -2.130 14.782 1.00 91.62 73 LYS A N 1
ATOM 535 C CA . LYS A 1 73 ? -10.666 -1.962 16.074 1.00 91.62 73 LYS A CA 1
ATOM 536 C C . LYS A 1 73 ? -11.119 -0.699 16.808 1.00 91.62 73 LYS A C 1
ATOM 538 O O . LYS A 1 73 ? -11.314 -0.739 18.019 1.00 91.62 73 LYS A O 1
ATOM 543 N N . PHE A 1 74 ? -11.387 0.387 16.081 1.00 92.00 74 PHE A N 1
ATOM 544 C CA . PHE A 1 74 ? -11.991 1.588 16.665 1.00 92.00 74 PHE A CA 1
ATOM 545 C C . PHE A 1 74 ? -13.409 1.342 17.182 1.00 92.00 74 PHE A C 1
ATOM 547 O O . PHE A 1 74 ? -13.732 1.757 18.294 1.00 92.00 74 PHE A O 1
ATOM 554 N N . VAL A 1 75 ? -14.242 0.632 16.415 1.00 92.62 75 VAL A N 1
ATOM 555 C CA . VAL A 1 75 ? -15.628 0.329 16.817 1.00 92.62 75 VAL A CA 1
ATOM 556 C C . VAL A 1 75 ? -15.662 -0.585 18.048 1.00 92.62 75 VAL A C 1
ATOM 558 O O . VAL A 1 75 ? -16.424 -0.357 18.986 1.00 92.62 75 VAL A O 1
ATOM 561 N N . THR A 1 76 ? -14.802 -1.604 18.085 1.00 91.94 76 THR A N 1
ATOM 562 C CA . THR A 1 76 ? -14.732 -2.569 19.198 1.00 91.94 76 THR A CA 1
ATOM 563 C C . THR A 1 76 ? -14.044 -2.026 20.451 1.00 91.94 76 THR A C 1
ATOM 565 O O . THR A 1 76 ? -14.197 -2.609 21.526 1.00 91.94 76 THR A O 1
ATOM 568 N N . ALA A 1 77 ? -13.326 -0.903 20.363 1.00 90.69 77 ALA A N 1
ATOM 569 C CA . ALA A 1 77 ? -12.675 -0.290 21.515 1.00 90.69 77 ALA A CA 1
ATOM 570 C C . ALA A 1 77 ? -13.668 0.269 22.550 1.00 90.69 77 ALA A C 1
ATOM 572 O O . ALA A 1 77 ? -13.300 0.374 23.718 1.00 90.69 77 ALA A O 1
ATOM 573 N N . GLN A 1 78 ? -14.907 0.595 22.151 1.00 88.31 78 GLN A N 1
ATOM 574 C CA . GLN A 1 78 ? -16.002 1.031 23.040 1.00 88.31 78 GLN A CA 1
ATOM 575 C C . GLN A 1 78 ? -15.604 2.138 24.045 1.00 88.31 78 GLN A C 1
ATOM 577 O O . GLN A 1 78 ? -16.099 2.182 25.166 1.00 88.31 78 GLN A O 1
ATOM 582 N N . GLY A 1 79 ? -14.677 3.025 23.667 1.00 82.12 79 GLY A N 1
ATOM 583 C CA . GLY A 1 79 ? -14.196 4.108 24.535 1.00 82.12 79 GLY A CA 1
ATOM 584 C C . GLY A 1 79 ? -13.143 3.706 25.577 1.00 82.12 79 GLY A C 1
ATOM 585 O O . GLY A 1 79 ? -12.712 4.557 26.349 1.00 82.12 79 GLY A O 1
ATOM 586 N N . ASN A 1 80 ? -12.676 2.452 25.595 1.00 92.88 80 ASN A N 1
ATOM 587 C CA . ASN A 1 80 ? -11.536 2.060 26.422 1.00 92.88 80 ASN A CA 1
ATOM 588 C C . ASN A 1 80 ? -10.247 2.715 25.875 1.00 92.88 80 ASN A C 1
ATOM 590 O O . ASN A 1 80 ? -9.844 2.399 24.749 1.00 92.88 80 ASN A O 1
ATOM 594 N N . PRO A 1 81 ? -9.559 3.569 26.656 1.00 89.12 81 PRO A N 1
ATOM 595 C CA . PRO A 1 81 ? -8.412 4.338 26.177 1.00 89.12 81 PRO A CA 1
ATOM 596 C C . PRO A 1 81 ? -7.253 3.462 25.685 1.00 89.12 81 PRO A C 1
ATOM 598 O O . PRO A 1 81 ? -6.602 3.821 24.706 1.00 89.12 81 PRO A O 1
ATOM 601 N N . ALA A 1 82 ? -7.030 2.289 26.287 1.00 91.69 82 ALA A N 1
ATOM 602 C CA . ALA A 1 82 ? -5.973 1.373 25.859 1.00 91.69 82 ALA A CA 1
ATOM 603 C C . ALA A 1 82 ? -6.252 0.801 24.459 1.00 91.69 82 ALA A C 1
ATOM 605 O O . ALA A 1 82 ? -5.388 0.824 23.585 1.00 91.69 82 ALA A O 1
ATOM 606 N N . LYS A 1 83 ? -7.490 0.357 24.211 1.00 90.38 83 LYS A N 1
ATOM 607 C CA . LYS A 1 83 ? -7.896 -0.203 22.910 1.00 90.38 83 LYS A CA 1
ATOM 608 C C . LYS A 1 83 ? -7.979 0.859 21.815 1.00 90.38 83 LYS A C 1
ATOM 610 O O . LYS A 1 83 ? -7.683 0.566 20.661 1.00 90.38 83 LYS A O 1
ATOM 615 N N . VAL A 1 84 ? -8.366 2.089 22.164 1.00 92.19 84 VAL A N 1
ATOM 616 C CA . VAL A 1 84 ? -8.369 3.225 21.227 1.00 92.19 84 VAL A CA 1
ATOM 617 C C . VAL A 1 84 ? -6.942 3.619 20.841 1.00 92.19 84 VAL A C 1
ATOM 619 O O . VAL A 1 84 ? -6.691 3.898 19.668 1.00 92.19 84 VAL A O 1
ATOM 622 N N . GLY A 1 85 ? -6.012 3.620 21.802 1.00 92.50 85 GLY A N 1
ATOM 623 C CA . GLY A 1 85 ? -4.591 3.847 21.536 1.00 92.50 85 GLY A CA 1
ATOM 624 C C . GLY A 1 85 ? -4.040 2.821 20.549 1.00 92.50 85 GLY A C 1
ATOM 625 O O . GLY A 1 85 ? -3.453 3.191 19.536 1.00 92.50 85 GLY A O 1
ATOM 626 N N . GLU A 1 86 ? -4.348 1.547 20.781 1.00 91.00 86 GLU A N 1
ATOM 627 C CA . GLU A 1 86 ? -3.964 0.470 19.875 1.00 91.00 86 GLU A CA 1
ATOM 628 C C . GLU A 1 86 ? -4.611 0.639 18.484 1.00 91.00 86 GLU A C 1
ATOM 630 O O . GLU A 1 86 ? -3.921 0.607 17.472 1.00 91.00 86 GLU A O 1
ATOM 635 N N . ALA A 1 87 ? -5.921 0.898 18.394 1.00 93.06 87 ALA A N 1
ATOM 636 C CA . ALA A 1 87 ? -6.605 1.141 17.118 1.00 93.06 87 ALA A CA 1
ATOM 637 C C . ALA A 1 87 ? -5.972 2.283 16.301 1.00 93.06 87 ALA A C 1
ATOM 639 O O . ALA A 1 87 ? -5.816 2.157 15.084 1.00 93.06 87 ALA A O 1
ATOM 640 N N . ARG A 1 88 ? -5.554 3.369 16.969 1.00 92.62 88 ARG A N 1
ATOM 641 C CA . ARG A 1 88 ? -4.809 4.465 16.333 1.00 92.62 88 ARG A CA 1
ATOM 642 C C . ARG A 1 88 ? -3.487 4.003 15.757 1.00 92.62 88 ARG A C 1
ATOM 644 O O . ARG A 1 88 ? -3.168 4.392 14.640 1.00 92.62 88 ARG A O 1
ATOM 651 N N . GLU A 1 89 ? -2.742 3.191 16.490 1.00 94.19 89 GLU A N 1
ATOM 652 C CA . GLU A 1 89 ? -1.461 2.681 16.019 1.00 94.19 89 GLU A CA 1
ATOM 653 C C . GLU A 1 89 ? -1.635 1.853 14.738 1.00 94.19 89 GLU A C 1
ATOM 655 O O . GLU A 1 89 ? -1.005 2.145 13.723 1.00 94.19 89 GLU A O 1
ATOM 660 N N . TYR A 1 90 ? -2.577 0.903 14.728 1.00 92.62 90 TYR A N 1
ATOM 661 C CA . TYR A 1 90 ? -2.887 0.104 13.533 1.00 92.62 90 TYR A CA 1
ATOM 662 C C . TYR A 1 90 ? -3.337 0.966 12.349 1.00 92.62 90 TYR A C 1
ATOM 664 O O . TYR A 1 90 ? -2.976 0.697 11.200 1.00 92.62 90 TYR A O 1
ATOM 672 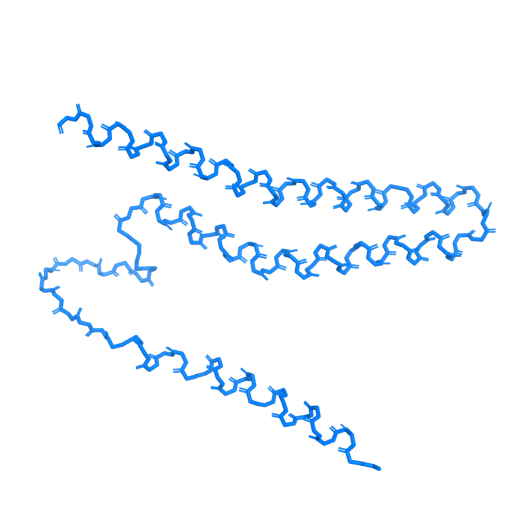N N . PHE A 1 91 ? -4.107 2.019 12.613 1.00 94.19 91 PHE A N 1
ATOM 673 C CA . PHE A 1 91 ? -4.535 2.953 11.580 1.00 94.19 91 PHE A CA 1
ATOM 674 C C . PHE A 1 91 ? -3.367 3.768 11.010 1.00 94.19 91 PHE A C 1
ATOM 676 O O . PHE A 1 91 ? -3.272 3.910 9.793 1.00 94.19 91 PHE A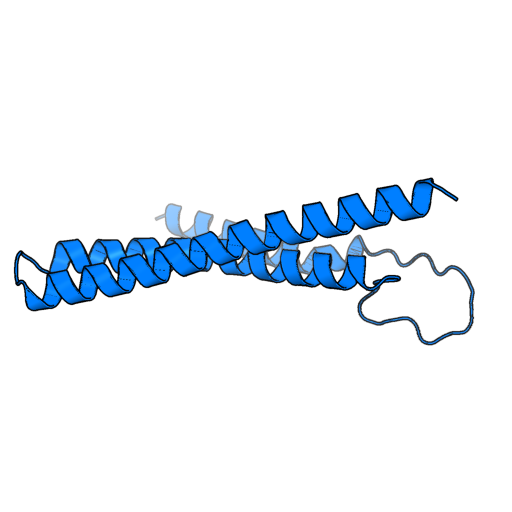 O 1
ATOM 683 N N . MET A 1 92 ? -2.444 4.241 11.853 1.00 94.56 92 MET A N 1
ATOM 684 C CA . MET A 1 92 ? -1.231 4.934 11.404 1.00 94.56 92 MET A CA 1
ATOM 685 C C . MET A 1 92 ? -0.351 4.026 10.546 1.00 94.56 92 MET A C 1
ATOM 687 O O . MET A 1 92 ? 0.049 4.432 9.458 1.00 94.56 92 MET A O 1
ATOM 691 N N . TRP A 1 93 ? -0.123 2.780 10.968 1.00 93.19 93 TRP A N 1
ATOM 692 C CA . TRP A 1 93 ? 0.628 1.804 10.171 1.00 93.19 93 TRP A CA 1
ATOM 693 C C . TRP A 1 93 ? -0.029 1.515 8.821 1.00 93.19 93 TRP A C 1
ATOM 695 O O . TRP A 1 93 ? 0.652 1.456 7.797 1.00 93.19 93 TRP A O 1
ATOM 705 N N . THR A 1 94 ? -1.358 1.402 8.796 1.00 94.62 94 THR A N 1
ATOM 706 C CA . THR A 1 94 ? -2.110 1.225 7.547 1.00 94.62 94 THR A CA 1
ATOM 707 C C . THR A 1 94 ? -1.945 2.431 6.622 1.00 94.62 94 THR A C 1
ATOM 709 O O . THR A 1 94 ? -1.716 2.271 5.424 1.00 94.62 94 THR A O 1
ATOM 712 N N . LEU A 1 95 ? -2.022 3.645 7.172 1.00 95.38 95 LEU A N 1
ATOM 713 C CA . LEU A 1 95 ? -1.888 4.885 6.413 1.00 95.38 95 LEU A CA 1
ATOM 714 C C . LEU A 1 95 ? -0.478 5.033 5.830 1.00 95.38 95 LEU A C 1
ATOM 716 O O . LEU A 1 95 ? -0.338 5.363 4.656 1.00 95.38 95 LEU A O 1
ATOM 720 N N . VAL A 1 96 ? 0.556 4.701 6.606 1.00 95.12 96 VAL A N 1
ATOM 721 C CA . VAL A 1 96 ? 1.945 4.650 6.124 1.00 95.12 96 VAL A CA 1
ATOM 722 C C . VAL A 1 96 ? 2.089 3.646 4.977 1.00 95.12 96 VAL A C 1
ATOM 724 O O . VAL A 1 96 ? 2.677 3.982 3.952 1.00 95.12 96 VAL A O 1
ATOM 727 N N . GLY A 1 97 ? 1.501 2.450 5.088 1.00 90.94 97 GLY A N 1
ATOM 728 C CA . GLY A 1 97 ? 1.516 1.455 4.010 1.00 90.94 97 GLY A CA 1
ATOM 729 C C . GLY A 1 97 ? 0.869 1.957 2.712 1.00 90.94 97 GLY A C 1
ATOM 730 O O . GLY A 1 97 ? 1.422 1.766 1.629 1.00 90.94 97 GLY A O 1
ATOM 731 N N . ILE A 1 98 ? -0.261 2.664 2.813 1.00 92.88 98 ILE A N 1
ATOM 732 C CA . ILE A 1 98 ? -0.930 3.285 1.657 1.00 92.88 98 ILE A CA 1
ATOM 733 C C . ILE A 1 98 ? -0.045 4.369 1.031 1.00 92.88 98 ILE A C 1
ATOM 735 O O . ILE A 1 98 ? 0.113 4.406 -0.188 1.00 92.88 98 ILE A O 1
ATOM 739 N N . VAL A 1 99 ? 0.561 5.231 1.851 1.00 94.88 99 VAL A N 1
ATOM 740 C CA . VAL A 1 99 ? 1.463 6.289 1.372 1.00 94.88 99 VAL A CA 1
ATOM 741 C C . VAL A 1 99 ? 2.671 5.697 0.651 1.00 94.88 99 VAL A C 1
ATOM 743 O O . VAL A 1 99 ? 3.061 6.223 -0.386 1.00 94.88 99 VAL A O 1
ATOM 746 N N . ILE A 1 100 ? 3.230 4.587 1.137 1.00 93.25 100 ILE A N 1
ATOM 747 C CA . ILE A 1 100 ? 4.348 3.901 0.476 1.00 93.25 100 ILE A CA 1
ATOM 748 C C . ILE A 1 100 ? 3.933 3.362 -0.898 1.00 93.25 100 ILE A C 1
ATOM 750 O O . ILE A 1 100 ? 4.672 3.551 -1.860 1.00 93.25 100 ILE A O 1
ATOM 754 N N . L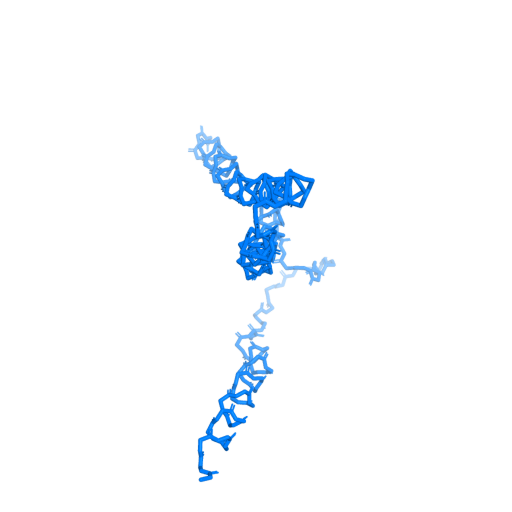EU A 1 101 ? 2.754 2.743 -1.025 1.00 90.12 101 LEU A N 1
ATOM 755 C CA . LEU A 1 101 ? 2.256 2.241 -2.316 1.00 90.12 101 LEU A CA 1
ATOM 756 C C . LEU A 1 101 ? 2.090 3.367 -3.349 1.00 90.12 101 LEU A C 1
ATOM 758 O O . LEU A 1 101 ? 2.517 3.242 -4.500 1.00 90.12 101 LEU A O 1
ATOM 762 N N . LEU A 1 102 ? 1.502 4.488 -2.929 1.00 91.31 102 LEU A N 1
ATOM 763 C CA . LEU A 1 102 ? 1.333 5.664 -3.784 1.00 91.31 102 LEU A CA 1
ATOM 764 C C . LEU A 1 102 ? 2.683 6.318 -4.113 1.00 91.31 102 LEU A C 1
ATOM 766 O O . LEU A 1 102 ? 2.937 6.672 -5.262 1.00 91.31 102 LEU A O 1
ATOM 770 N N . GLY A 1 103 ? 3.565 6.427 -3.118 1.00 91.50 103 GLY A N 1
ATOM 771 C CA . GLY A 1 103 ? 4.903 6.991 -3.256 1.00 91.50 103 GLY A CA 1
ATOM 772 C C . GLY A 1 103 ? 5.783 6.189 -4.210 1.00 91.50 103 GLY A C 1
ATOM 773 O O . GLY A 1 103 ? 6.452 6.778 -5.050 1.00 91.50 103 GLY A O 1
ATOM 774 N N . ALA A 1 104 ? 5.735 4.858 -4.151 1.00 87.94 104 ALA A N 1
ATOM 775 C CA . ALA A 1 104 ? 6.485 3.992 -5.057 1.00 87.94 104 ALA A CA 1
ATOM 776 C C . ALA A 1 104 ? 6.072 4.197 -6.527 1.00 87.94 104 ALA A C 1
ATOM 778 O O . ALA A 1 104 ? 6.930 4.308 -7.400 1.00 87.94 104 ALA A O 1
ATOM 779 N N . SER A 1 105 ? 4.767 4.330 -6.783 1.00 84.81 105 SER A N 1
ATOM 780 C CA . SER A 1 105 ? 4.223 4.581 -8.129 1.00 84.81 105 SER A CA 1
ATOM 781 C C . SER A 1 105 ? 4.644 5.953 -8.673 1.00 84.81 105 SER A C 1
ATOM 783 O O . SER A 1 105 ? 5.031 6.093 -9.835 1.00 84.81 105 SER A O 1
ATOM 785 N N . LEU A 1 106 ? 4.603 6.973 -7.810 1.00 88.25 106 LEU A N 1
ATOM 786 C CA . LEU A 1 106 ? 5.071 8.325 -8.119 1.00 88.25 106 LEU A CA 1
ATOM 787 C C . LEU A 1 106 ? 6.570 8.346 -8.434 1.00 88.25 106 LEU A C 1
ATOM 789 O O . LEU A 1 106 ? 6.978 8.949 -9.423 1.00 88.25 106 LEU A O 1
ATOM 793 N N . LEU A 1 107 ? 7.384 7.678 -7.615 1.00 87.38 107 LEU A N 1
ATOM 794 C CA . LEU A 1 107 ? 8.834 7.643 -7.794 1.00 87.38 107 LEU A CA 1
ATOM 795 C C . LEU A 1 107 ? 9.239 6.934 -9.089 1.00 87.38 107 LEU A C 1
ATOM 797 O O . LEU A 1 107 ? 10.090 7.465 -9.796 1.00 87.38 107 LEU A O 1
ATOM 801 N N . SER A 1 108 ? 8.620 5.800 -9.438 1.00 83.25 108 SER A N 1
ATOM 802 C CA . SER A 1 108 ? 8.897 5.134 -10.724 1.00 83.25 108 SER A CA 1
ATOM 803 C C . SER A 1 108 ? 8.567 6.047 -11.906 1.00 83.25 108 SER A C 1
ATOM 805 O O . SER A 1 108 ? 9.408 6.230 -12.779 1.00 83.25 108 SER A O 1
ATOM 807 N N . SER A 1 109 ? 7.426 6.742 -11.869 1.00 84.50 109 SER A N 1
ATOM 808 C CA . SER A 1 109 ? 7.038 7.676 -12.937 1.00 84.50 109 SER A CA 1
ATOM 809 C C . SER A 1 109 ? 8.048 8.817 -13.118 1.00 84.50 109 SER A C 1
ATOM 811 O O . SER A 1 109 ? 8.364 9.203 -14.242 1.00 84.50 109 SER A O 1
ATOM 813 N N . VAL A 1 110 ? 8.580 9.355 -12.015 1.00 87.50 110 VAL A N 1
ATOM 814 C CA . VAL A 1 110 ? 9.591 10.427 -12.046 1.00 87.50 110 VAL A CA 1
ATOM 815 C C . VAL A 1 110 ? 10.931 9.919 -12.579 1.00 87.50 110 VAL A C 1
ATOM 817 O O . VAL A 1 110 ? 11.574 10.603 -13.379 1.00 87.50 110 VAL A O 1
ATOM 820 N N . VAL A 1 111 ? 11.356 8.728 -12.153 1.00 86.19 111 VAL A N 1
ATOM 821 C CA . VAL A 1 111 ? 12.609 8.115 -12.611 1.00 86.19 111 VAL A CA 1
ATOM 822 C C . VAL A 1 111 ? 12.527 7.803 -14.103 1.00 86.19 111 VAL A C 1
ATOM 824 O O . VAL A 1 111 ? 13.399 8.241 -14.850 1.00 86.19 111 VAL A O 1
ATOM 827 N N . SER A 1 112 ? 11.452 7.150 -14.544 1.00 81.00 112 SER A N 1
ATOM 828 C CA . SER A 1 112 ? 11.211 6.832 -15.952 1.00 81.00 112 SER A CA 1
ATOM 829 C C . SER A 1 112 ? 11.175 8.091 -16.818 1.00 81.00 112 SER A C 1
ATOM 831 O O . SER A 1 112 ? 11.912 8.189 -17.794 1.00 81.00 112 SER A O 1
ATOM 833 N N . GLY A 1 113 ? 10.439 9.122 -16.390 1.00 84.19 113 GLY A N 1
ATOM 834 C CA . GLY A 1 113 ? 10.384 10.390 -17.118 1.00 84.19 113 GLY A CA 1
ATOM 835 C C . GLY A 1 113 ? 11.732 11.116 -17.209 1.00 84.19 113 GLY A C 1
ATOM 836 O O . GLY A 1 113 ? 12.000 11.783 -18.205 1.00 84.19 113 GLY A O 1
ATOM 837 N N . THR A 1 114 ? 12.602 10.980 -16.202 1.00 85.12 114 THR A N 1
ATOM 838 C CA . THR A 1 114 ? 13.957 11.559 -16.245 1.00 85.12 114 THR A CA 1
ATOM 839 C C . THR A 1 114 ? 14.854 10.792 -17.217 1.00 85.12 114 THR A C 1
ATOM 841 O O . THR A 1 114 ? 15.610 11.404 -17.968 1.00 85.12 114 THR A O 1
ATOM 844 N N . ILE A 1 115 ? 14.763 9.460 -17.232 1.00 81.31 115 ILE A N 1
ATOM 845 C CA . ILE A 1 115 ? 15.547 8.611 -18.138 1.00 81.31 115 ILE A CA 1
ATOM 846 C C . ILE A 1 115 ? 15.135 8.856 -19.596 1.00 81.31 115 ILE A C 1
ATOM 848 O O . ILE A 1 115 ? 16.009 9.029 -20.444 1.00 81.31 115 ILE A O 1
ATOM 852 N N . ASP A 1 116 ? 13.838 8.987 -19.881 1.00 80.75 116 ASP A N 1
ATOM 853 C CA . ASP A 1 116 ? 13.330 9.270 -21.231 1.00 80.75 116 ASP A CA 1
ATOM 854 C C . ASP A 1 116 ? 13.803 10.636 -21.761 1.00 80.75 116 ASP A C 1
ATOM 856 O O . ASP A 1 116 ? 14.154 10.783 -22.935 1.00 80.75 116 ASP A O 1
ATOM 860 N N . GLN A 1 117 ? 13.867 11.651 -20.892 1.00 77.81 117 GLN A N 1
ATOM 861 C CA . GLN A 1 117 ? 14.391 12.979 -21.238 1.00 77.81 117 GLN A CA 1
ATOM 862 C C . GLN A 1 117 ? 15.895 12.963 -21.534 1.00 77.81 117 GLN A C 1
ATOM 864 O O . GLN A 1 117 ? 16.365 13.732 -22.368 1.00 77.81 117 GLN A O 1
ATOM 869 N N . LEU A 1 118 ? 16.651 12.081 -20.876 1.00 76.31 118 LEU A N 1
ATOM 870 C CA . LEU A 1 118 ? 18.080 11.905 -21.138 1.00 76.31 118 LEU A CA 1
ATOM 871 C C . LEU A 1 118 ? 18.334 11.054 -22.390 1.00 76.31 118 LEU A C 1
ATOM 873 O O . LEU A 1 118 ? 19.276 11.331 -23.127 1.00 76.31 118 LEU A O 1
ATOM 877 N N . GLY A 1 119 ? 17.489 10.055 -22.658 1.00 66.25 119 GLY A N 1
ATOM 878 C CA . GLY A 1 119 ? 17.582 9.201 -23.844 1.00 66.25 119 GLY A CA 1
ATOM 879 C C . GLY A 1 119 ? 17.143 9.882 -25.144 1.00 66.25 119 GLY A C 1
ATOM 880 O O . GLY A 1 119 ? 17.646 9.540 -26.206 1.00 66.25 119 GLY A O 1
ATOM 881 N N . SER A 1 120 ? 16.238 10.861 -25.073 1.00 59.94 120 SER A N 1
ATOM 882 C CA . SER A 1 120 ? 15.775 11.646 -26.233 1.00 59.94 120 SER A CA 1
ATOM 883 C C . SER A 1 120 ? 16.651 12.867 -26.558 1.00 59.94 120 SER A C 1
ATOM 885 O O . SER A 1 120 ? 16.412 13.542 -27.559 1.00 59.94 120 SER A O 1
ATOM 887 N N . GLY A 1 121 ? 17.647 13.165 -25.715 1.00 52.91 121 GLY A N 1
ATOM 888 C CA . GLY A 1 121 ? 18.516 14.343 -25.811 1.00 52.91 121 GLY A CA 1
ATOM 889 C C . GLY A 1 121 ? 19.894 14.112 -26.443 1.00 52.91 121 GLY A C 1
ATOM 890 O O . GLY A 1 121 ? 20.706 15.040 -26.425 1.00 52.91 121 GLY A O 1
ATOM 891 N N . ILE A 1 122 ? 20.171 12.914 -26.975 1.00 47.09 122 ILE A N 1
ATOM 892 C CA . ILE A 1 122 ? 21.387 12.580 -27.742 1.00 47.09 122 ILE A CA 1
ATOM 893 C C . ILE A 1 122 ? 20.983 12.068 -29.123 1.00 47.09 122 ILE A C 1
ATOM 895 O O . ILE A 1 122 ? 20.079 11.207 -29.178 1.00 47.09 122 ILE A O 1
#

Radius of gyration: 22.2 Å; chains: 1; bounding box: 53×35×60 Å

Secondary structure (DSSP, 8-state):
--HHHHHHHHHHHHHHHHHHGGGT---------S---TT---SHHHHHHHHHHHHHHHHHHHHHHHHHHHHHHHHHTTT-HHHHHHHHHHHHHHHHHHHHHHHHHHHHHHHHHHHHHHHT--

Foldseek 3Di:
DCVVVVVVVVVVVVVVVVVCVVVVCPDDDDDDPDPCDPVNDPDPLVVLVVVLVVCCVVLVVVLVVLCVVLVVQCVVCVPVPVSNVVSVVSNVVSVVSVCVNVVSVVVSVVVVVVVVVVVVPD

pLDDT: mean 76.4, std 16.89, range [43.25, 95.38]